Protein AF-A0AAW9IYA3-F1 (afdb_monomer)

Organism: Clostridium perfringens (NCBI:txid1502)

Nearest PDB structures (foldseek):
  7wpl-assembly1_A  TM=8.769E-01  e=1.776E-04  Staphylococcus aureus subsp. aureus COL
  7wpk-assembly1_A  TM=8.736E-01  e=1.675E-04  Staphylococcus aureus subsp. aureus COL
  7wpt-assembly1_A  TM=8.097E-01  e=2.524E-04  Staphylococcus aureus subsp. aureus COL
  7wpi-assembly1_A  TM=7.915E-01  e=4.031E-04  Staphylococcus aureus
  6wqt-assembly1_A  TM=8.374E-01  e=1.157E-03  Xanthomonas citri pv. citri str. 306

Solvent-accessible surface area (backbone atoms only — not comparable to full-atom values): 8756 Å² total; per-residue (Å²): 110,69,70,62,52,48,47,68,77,62,38,56,82,60,32,73,76,37,79,90,38,44,66,61,39,51,55,54,52,50,55,53,52,43,50,49,50,53,50,27,46,70,34,36,86,80,38,47,72,59,19,50,53,50,34,56,26,55,53,60,86,73,62,55,78,75,55,66,80,49,101,70,62,68,66,87,88,63,68,65,44,92,69,76,74,93,75,69,84,81,58,65,70,62,51,50,54,52,49,52,51,52,50,52,51,51,53,54,49,54,56,51,60,73,61,57,78,74,69,77,77,72,79,82,78,53,72,76,64,54,71,74,56,88,86,79,86,82,86,130

Mean predicted aligned error: 13.21 Å

Radius of gyration: 30.59 Å; Cα contacts (8 Å, |Δi|>4): 79; chains: 1; bounding box: 77×43×66 Å

Foldseek 3Di:
DVLVVLCVVLVLVVLVVDPVSVVVSVVNVLQNLLVLLQVLLVCCVPCVVLSVVSCQQSVFPPRHPVSVVDSPRRDPPRDGHDDDDSDDDDPPVVVVVVVVVVVVVVVVVVVVVVVPPPPPDPPDDDPVRVVPDDDDDDDD

InterPro domains:
  IPR009080 Aminoacyl-tRNA synthetase, class Ia, anticodon-binding [SSF47323] (2-140)
  IPR023458 Methionine-tRNA ligase, type 1 [PTHR45765] (2-139)
  IPR041872 Methionyl-tRNA synthetase, anticodon-binding domain [PF19303] (3-94)

Structure (mmCIF, N/CA/C/O backbone):
data_AF-A0AAW9IYA3-F1
#
_entry.id   AF-A0AAW9IYA3-F1
#
loop_
_atom_site.group_PDB
_atom_site.id
_atom_site.type_symbol
_atom_site.label_atom_id
_atom_site.label_alt_id
_atom_site.label_comp_id
_atom_site.label_asym_id
_atom_site.label_entity_id
_atom_site.label_seq_id
_atom_site.pdbx_PDB_ins_code
_atom_site.Cartn_x
_atom_site.Cartn_y
_atom_site.Cartn_z
_atom_site.occupancy
_atom_site.B_iso_or_equiv
_atom_site.auth_seq_id
_atom_site.auth_comp_id
_atom_site.auth_asym_id
_atom_site.auth_atom_id
_atom_site.pdbx_PDB_model_num
ATOM 1 N N . GLY A 1 1 ? 2.099 -11.380 3.524 1.00 64.94 1 GLY A N 1
ATOM 2 C CA . GLY A 1 1 ? 1.562 -12.534 4.274 1.00 64.94 1 GLY A CA 1
ATOM 3 C C . GLY A 1 1 ? 0.718 -12.117 5.467 1.00 64.94 1 GLY A C 1
ATOM 4 O O . GLY A 1 1 ? -0.497 -12.247 5.411 1.00 64.94 1 GLY A O 1
ATOM 5 N N . ARG A 1 2 ? 1.337 -11.599 6.540 1.00 92.88 2 ARG A N 1
ATOM 6 C CA . ARG A 1 2 ? 0.645 -11.353 7.819 1.00 92.88 2 ARG A CA 1
ATOM 7 C C . ARG A 1 2 ? -0.498 -10.335 7.748 1.00 92.88 2 ARG A C 1
ATOM 9 O O . ARG A 1 2 ? -1.544 -10.617 8.319 1.00 92.88 2 ARG A O 1
ATOM 16 N N . ALA A 1 3 ? -0.312 -9.214 7.046 1.00 93.44 3 ALA A N 1
ATOM 17 C CA . ALA A 1 3 ? -1.353 -8.194 6.884 1.00 93.44 3 ALA A CA 1
ATOM 18 C C . ALA A 1 3 ? -2.586 -8.735 6.136 1.00 93.44 3 ALA A C 1
ATOM 20 O O . ALA A 1 3 ? -3.701 -8.540 6.598 1.00 93.44 3 ALA A O 1
ATOM 21 N N . ASN A 1 4 ? -2.397 -9.513 5.062 1.00 94.69 4 ASN A N 1
ATOM 22 C CA . ASN A 1 4 ? -3.513 -10.174 4.368 1.00 94.69 4 ASN A CA 1
ATOM 23 C C . ASN A 1 4 ? -4.245 -11.148 5.294 1.00 94.69 4 ASN A C 1
ATOM 25 O O . ASN A 1 4 ? -5.456 -11.063 5.437 1.00 94.69 4 ASN A O 1
ATOM 29 N N . LYS A 1 5 ? -3.505 -11.999 6.016 1.00 96.19 5 LYS A N 1
ATOM 30 C CA . LYS A 1 5 ? -4.120 -12.902 6.996 1.00 96.19 5 LYS A CA 1
ATOM 31 C C . LYS A 1 5 ? -4.875 -12.138 8.091 1.00 96.19 5 LYS A C 1
ATOM 33 O O . LYS A 1 5 ? -5.912 -12.586 8.555 1.00 96.19 5 LYS A O 1
ATOM 38 N N . TYR A 1 6 ? -4.362 -10.982 8.508 1.00 96.25 6 TYR A N 1
ATOM 39 C CA . TYR A 1 6 ? -5.025 -10.128 9.489 1.00 96.25 6 TYR A CA 1
ATOM 40 C C . TYR A 1 6 ? -6.357 -9.574 8.962 1.00 96.25 6 TYR A C 1
ATOM 42 O O . TYR A 1 6 ? -7.321 -9.513 9.720 1.00 96.25 6 TYR A O 1
ATOM 50 N N . ILE A 1 7 ? -6.446 -9.237 7.671 1.00 96.69 7 ILE A N 1
ATOM 51 C CA . ILE A 1 7 ? -7.714 -8.876 7.014 1.00 96.69 7 ILE A CA 1
ATOM 52 C C . ILE A 1 7 ? -8.708 -10.041 7.099 1.00 96.69 7 ILE A C 1
ATOM 54 O O . ILE A 1 7 ? -9.850 -9.825 7.498 1.00 96.69 7 ILE A O 1
ATOM 58 N N . ASP A 1 8 ? -8.269 -11.263 6.794 1.00 95.81 8 ASP A N 1
ATOM 59 C CA . ASP A 1 8 ? -9.125 -12.456 6.844 1.00 95.81 8 ASP A CA 1
ATOM 60 C C . ASP A 1 8 ? -9.593 -12.777 8.273 1.00 95.81 8 ASP A C 1
ATOM 62 O O . ASP A 1 8 ? -10.758 -13.090 8.489 1.00 95.81 8 ASP A O 1
ATOM 66 N N . GLU A 1 9 ? -8.702 -12.662 9.263 1.00 96.00 9 GLU A N 1
ATOM 67 C CA . GLU A 1 9 ? -8.996 -12.920 10.682 1.00 96.00 9 GLU A CA 1
ATOM 68 C C . GLU A 1 9 ? -9.924 -11.856 11.293 1.00 96.00 9 GLU A C 1
ATOM 70 O O . GLU A 1 9 ? -10.701 -12.157 12.197 1.00 96.00 9 GLU A O 1
ATOM 75 N N . THR A 1 10 ? -9.833 -10.602 10.837 1.00 95.06 10 THR A N 1
ATOM 76 C CA . THR A 1 10 ? -10.611 -9.482 11.399 1.00 95.06 10 THR A CA 1
ATOM 77 C C . THR A 1 10 ? -11.880 -9.170 10.624 1.00 95.06 10 THR A C 1
ATOM 79 O O . THR A 1 10 ? -12.797 -8.571 11.185 1.00 95.06 10 THR A O 1
ATOM 82 N N . THR A 1 11 ? -11.976 -9.591 9.362 1.00 95.75 11 THR A N 1
ATOM 83 C CA . THR A 1 11 ? -13.143 -9.399 8.489 1.00 95.75 11 THR A CA 1
ATOM 84 C C . THR A 1 11 ? -13.708 -7.966 8.546 1.00 95.75 11 THR A C 1
ATOM 86 O O . THR A 1 11 ? -14.864 -7.759 8.928 1.00 95.75 11 THR A O 1
ATOM 89 N N . PRO A 1 12 ? -12.926 -6.927 8.196 1.00 95.19 12 PRO A N 1
ATOM 90 C CA . PRO A 1 12 ? -13.318 -5.530 8.410 1.00 95.19 12 PRO A CA 1
ATOM 91 C C . PRO A 1 12 ? -14.620 -5.139 7.692 1.00 95.19 12 PRO A C 1
ATOM 93 O O . PRO A 1 12 ? -15.350 -4.280 8.175 1.00 95.19 12 PRO A O 1
ATOM 96 N N . TRP A 1 13 ? -14.970 -5.807 6.587 1.00 95.25 13 TRP A N 1
ATOM 97 C CA . TRP A 1 13 ? -16.250 -5.619 5.885 1.00 95.25 13 TRP A CA 1
ATOM 98 C C . TRP A 1 13 ? -17.474 -6.096 6.681 1.00 95.25 13 TRP A C 1
ATOM 100 O O . TRP A 1 13 ? -18.591 -5.683 6.376 1.00 95.25 13 TRP A O 1
ATOM 110 N N . ILE A 1 14 ? -17.293 -6.979 7.667 1.00 94.69 14 ILE A N 1
ATOM 111 C CA . ILE A 1 14 ? -18.343 -7.379 8.611 1.00 94.69 14 ILE A CA 1
ATOM 112 C C . ILE A 1 14 ? -18.411 -6.357 9.742 1.00 94.69 14 ILE A C 1
ATOM 114 O O . ILE A 1 14 ? -19.498 -5.885 10.060 1.00 94.69 14 ILE A O 1
ATOM 118 N N . LEU A 1 15 ? -17.257 -5.966 10.297 1.00 93.75 15 LEU A N 1
ATOM 119 C CA . LEU A 1 15 ? -17.177 -4.947 11.350 1.00 93.75 15 LEU A CA 1
ATOM 120 C C . LEU A 1 15 ? -17.791 -3.611 10.906 1.00 93.75 15 LEU A C 1
ATOM 122 O O . LEU A 1 15 ? -18.455 -2.955 11.693 1.00 93.75 15 LEU A O 1
ATOM 126 N N . ALA A 1 16 ? -17.631 -3.243 9.633 1.00 93.56 16 ALA A N 1
ATOM 127 C CA . ALA A 1 16 ? -18.193 -2.025 9.051 1.00 93.56 16 ALA A CA 1
ATOM 128 C C . ALA A 1 16 ? -19.726 -1.992 8.960 1.00 93.56 16 ALA A C 1
ATOM 130 O O . ALA A 1 16 ? -20.282 -0.937 8.673 1.00 93.56 16 ALA A O 1
ATOM 131 N N . LYS A 1 17 ? -20.411 -3.120 9.176 1.00 95.12 17 LYS A N 1
ATOM 132 C CA . LYS A 1 17 ? -21.880 -3.184 9.162 1.00 95.12 17 LYS A CA 1
ATOM 133 C C . LYS A 1 17 ? -22.502 -2.925 10.535 1.00 95.12 17 LYS A C 1
ATOM 135 O O . LYS A 1 17 ? -23.721 -2.827 10.619 1.00 95.12 17 LYS A O 1
ATOM 140 N N . ASP A 1 18 ? -21.690 -2.862 11.587 1.00 94.25 18 ASP A N 1
ATOM 141 C CA . ASP A 1 18 ? -22.128 -2.750 12.975 1.00 94.25 18 ASP A CA 1
ATOM 142 C C . ASP A 1 18 ? -21.530 -1.485 13.606 1.00 94.25 1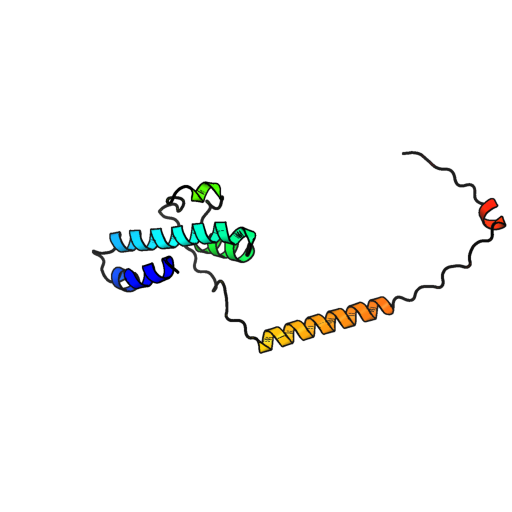8 ASP A C 1
ATOM 144 O O . ASP A 1 18 ? -20.316 -1.386 13.801 1.00 94.25 18 ASP A O 1
ATOM 148 N N . GLU A 1 19 ? -22.383 -0.504 13.908 1.00 92.12 19 GLU A N 1
ATOM 149 C CA . GLU A 1 19 ? -21.953 0.804 14.419 1.00 92.12 19 GLU A CA 1
ATOM 150 C C . GLU A 1 19 ? -21.295 0.689 15.806 1.00 92.12 19 GLU A C 1
ATOM 152 O O . GLU A 1 19 ? -20.369 1.443 16.107 1.00 92.12 19 GLU A O 1
ATOM 157 N N . GLU A 1 20 ? -21.677 -0.303 16.622 1.00 94.44 20 GLU A N 1
ATOM 158 C CA . GLU A 1 20 ? -21.053 -0.544 17.932 1.00 94.44 20 GLU A CA 1
ATOM 159 C C . GLU A 1 20 ? -19.597 -1.018 17.795 1.00 94.44 20 GLU A C 1
ATOM 161 O O . GLU A 1 20 ? -18.771 -0.808 18.683 1.00 94.44 20 GLU A O 1
ATOM 166 N N . LYS A 1 21 ? -19.238 -1.618 16.651 1.00 93.50 21 LYS A N 1
ATOM 167 C CA . LYS A 1 21 ? -17.884 -2.129 16.376 1.00 93.50 21 LYS A CA 1
ATOM 168 C C . LYS A 1 21 ? -16.977 -1.122 15.671 1.00 93.50 21 LYS A C 1
ATOM 170 O O . LYS A 1 21 ? -15.850 -1.465 15.299 1.00 93.50 21 LYS A O 1
ATOM 175 N N . LYS A 1 22 ? -17.421 0.125 15.512 1.00 93.06 22 LYS A N 1
ATOM 176 C CA . LYS A 1 22 ? -16.689 1.176 14.793 1.00 93.06 22 LYS A CA 1
ATOM 177 C C . LYS A 1 22 ? -15.303 1.461 15.365 1.00 93.06 22 LYS A C 1
ATOM 179 O O . LYS A 1 22 ? -14.359 1.645 14.600 1.00 93.06 22 LYS A O 1
ATOM 184 N N . GLU A 1 23 ? -15.153 1.448 16.687 1.00 94.81 23 GLU A N 1
ATOM 185 C CA . GLU A 1 23 ? -13.849 1.647 17.330 1.00 94.81 23 GLU A CA 1
ATOM 186 C C . GLU A 1 23 ? -12.873 0.526 16.950 1.00 94.81 23 GLU A C 1
ATOM 188 O O . GLU A 1 23 ? -11.754 0.779 16.492 1.00 94.81 23 GLU A O 1
ATOM 193 N N . ARG A 1 24 ? -13.336 -0.728 17.038 1.00 95.31 24 ARG A N 1
ATOM 194 C CA . ARG A 1 24 ? -12.540 -1.894 16.653 1.00 95.31 24 ARG A CA 1
ATOM 195 C C . ARG A 1 24 ? -12.167 -1.856 15.175 1.00 95.31 24 ARG A C 1
ATOM 197 O O . ARG A 1 24 ? -11.019 -2.145 14.837 1.00 95.31 24 ARG A O 1
ATOM 204 N N . LEU A 1 25 ? -13.105 -1.486 14.304 1.00 96.00 25 LEU A N 1
ATOM 205 C CA . LEU A 1 25 ? -12.834 -1.285 12.883 1.00 96.00 25 LEU A CA 1
ATOM 206 C C . LEU A 1 25 ? -11.743 -0.230 12.673 1.00 96.00 25 LEU A C 1
ATOM 208 O O . LEU A 1 25 ? -10.809 -0.474 11.913 1.00 96.00 25 LEU A O 1
ATOM 212 N N . GLY A 1 26 ? -11.817 0.901 13.378 1.00 94.06 26 GLY A N 1
ATOM 213 C CA . GLY A 1 26 ? -10.797 1.948 13.334 1.00 94.06 26 GLY A CA 1
ATOM 214 C C . GLY A 1 26 ? -9.405 1.423 13.688 1.00 94.06 26 GLY A C 1
ATOM 215 O O . GLY A 1 26 ? -8.453 1.664 12.947 1.00 94.06 26 GLY A O 1
ATOM 216 N N . THR A 1 27 ? -9.290 0.620 14.753 1.00 94.81 27 THR A N 1
ATOM 217 C CA . THR A 1 27 ? -8.023 -0.039 15.116 1.00 94.81 27 THR A CA 1
ATOM 218 C C . THR A 1 27 ? -7.515 -0.954 14.001 1.00 94.81 27 THR A C 1
ATOM 220 O O . THR A 1 27 ? -6.330 -0.927 13.668 1.00 94.81 27 THR A O 1
ATOM 223 N N . VAL A 1 28 ? -8.390 -1.774 13.411 1.00 96.12 28 VAL A N 1
ATOM 224 C CA . VAL A 1 28 ? -8.012 -2.697 12.328 1.00 96.12 28 VAL A CA 1
ATOM 225 C C . VAL A 1 28 ? -7.501 -1.917 11.117 1.00 96.12 28 VAL A C 1
ATOM 227 O O . VAL A 1 28 ? -6.421 -2.216 10.609 1.00 96.12 28 VAL A O 1
ATOM 230 N N . LEU A 1 29 ? -8.229 -0.884 10.688 1.00 95.00 29 LEU A N 1
ATOM 231 C CA . LEU A 1 29 ? -7.852 -0.057 9.542 1.00 95.00 29 LEU A CA 1
ATOM 232 C C . LEU A 1 29 ? -6.542 0.699 9.781 1.00 95.00 29 LEU A C 1
ATOM 234 O O . LEU A 1 29 ? -5.706 0.742 8.881 1.00 95.00 29 LEU A O 1
ATOM 238 N N . TYR A 1 30 ? -6.318 1.221 10.990 1.00 95.19 30 TYR A N 1
ATOM 239 C CA . TYR A 1 30 ? -5.056 1.876 11.343 1.00 95.19 30 TYR A CA 1
ATOM 240 C C . TYR A 1 30 ? -3.861 0.929 11.186 1.00 95.19 30 TYR A C 1
ATOM 242 O O . TYR A 1 30 ? -2.884 1.266 10.523 1.00 95.19 30 TYR A O 1
ATOM 250 N N . ASN A 1 31 ? -3.965 -0.291 11.726 1.00 95.12 31 ASN A N 1
ATOM 251 C CA . ASN A 1 31 ? -2.906 -1.295 11.608 1.00 95.12 31 ASN A CA 1
ATOM 252 C C . ASN A 1 31 ? -2.596 -1.645 10.146 1.00 95.12 31 ASN A C 1
ATOM 254 O O . ASN A 1 31 ? -1.435 -1.854 9.790 1.00 95.12 31 ASN A O 1
ATOM 258 N N . LEU A 1 32 ? -3.621 -1.710 9.292 1.00 95.50 32 LEU A N 1
ATOM 259 C CA . LEU A 1 32 ? -3.449 -1.997 7.868 1.00 95.50 32 LEU A CA 1
ATOM 260 C C . LEU A 1 32 ? -2.763 -0.847 7.129 1.00 95.50 32 LEU A C 1
ATOM 262 O O . LEU A 1 32 ? -1.831 -1.097 6.367 1.00 95.50 32 LEU A O 1
ATOM 266 N N . VAL A 1 33 ? -3.177 0.397 7.375 1.00 95.19 33 VAL A N 1
ATOM 267 C CA . VAL A 1 33 ? -2.555 1.578 6.756 1.00 95.19 33 VAL A CA 1
ATOM 268 C C . VAL A 1 33 ? -1.106 1.735 7.215 1.00 95.19 33 VAL A C 1
ATOM 270 O O . VAL A 1 33 ? -0.224 1.931 6.383 1.00 95.19 33 VAL A O 1
ATOM 273 N N . GLU A 1 34 ? -0.826 1.551 8.504 1.00 95.38 34 GLU A N 1
ATOM 274 C CA . GLU A 1 34 ? 0.544 1.624 9.017 1.00 95.38 34 GLU A CA 1
ATOM 275 C C . GLU A 1 34 ? 1.414 0.486 8.457 1.00 95.38 34 GLU A C 1
ATOM 277 O O . GLU A 1 34 ? 2.560 0.708 8.069 1.00 95.38 34 GLU A O 1
ATOM 282 N N . SER A 1 35 ? 0.852 -0.715 8.281 1.00 95.75 35 SER A N 1
ATOM 283 C CA . SER A 1 35 ? 1.547 -1.808 7.585 1.00 95.75 35 SER A CA 1
ATOM 284 C C . SER A 1 35 ? 1.871 -1.458 6.125 1.00 95.75 35 SER A C 1
ATOM 286 O O . SER A 1 35 ? 2.955 -1.791 5.643 1.00 95.75 35 SER A O 1
ATOM 288 N N . LEU A 1 36 ? 0.959 -0.781 5.414 1.00 95.25 36 LEU A N 1
ATOM 289 C CA . LEU A 1 36 ? 1.198 -0.300 4.047 1.00 95.25 36 LEU A CA 1
ATOM 290 C C . LEU A 1 36 ? 2.289 0.772 4.008 1.00 95.25 36 LEU A C 1
ATOM 292 O O . LEU A 1 36 ? 3.134 0.732 3.114 1.00 95.25 36 LEU A O 1
ATOM 296 N N . ARG A 1 37 ? 2.320 1.681 4.989 1.00 95.62 37 ARG A N 1
ATOM 297 C CA . ARG A 1 37 ? 3.376 2.691 5.125 1.00 95.62 37 ARG A CA 1
ATOM 298 C C . ARG A 1 37 ? 4.744 2.028 5.261 1.00 95.62 37 ARG A C 1
ATOM 300 O O . ARG A 1 37 ? 5.631 2.318 4.465 1.00 95.62 37 ARG A O 1
ATOM 307 N N . PHE A 1 38 ? 4.890 1.075 6.182 1.00 96.19 38 PHE A N 1
ATOM 308 C CA . PHE A 1 38 ? 6.127 0.300 6.334 1.00 96.19 38 PHE A CA 1
ATOM 309 C C . PHE A 1 38 ? 6.527 -0.395 5.028 1.00 96.19 38 PHE A C 1
ATOM 311 O O . PHE A 1 38 ? 7.671 -0.284 4.591 1.00 96.19 38 PHE A O 1
ATOM 318 N N . ALA A 1 39 ? 5.579 -1.070 4.370 1.00 95.25 39 ALA A N 1
ATOM 319 C CA . ALA A 1 39 ? 5.838 -1.732 3.097 1.00 95.25 39 ALA A CA 1
ATOM 320 C C . ALA A 1 39 ? 6.308 -0.743 2.020 1.00 95.25 39 ALA A C 1
ATOM 322 O O . ALA A 1 39 ? 7.262 -1.043 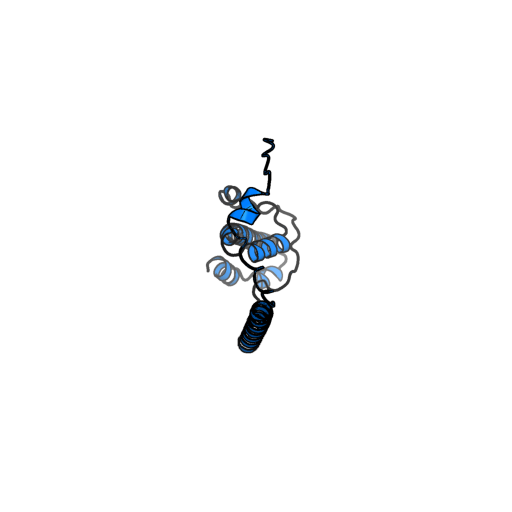1.310 1.00 95.25 39 ALA A O 1
ATOM 323 N N . SER A 1 40 ? 5.699 0.442 1.922 1.00 95.69 40 SER A N 1
ATOM 324 C CA . SER A 1 40 ? 6.098 1.465 0.949 1.00 95.69 40 SER A CA 1
ATOM 325 C C . SER A 1 40 ? 7.547 1.921 1.153 1.00 95.69 40 SER A C 1
ATOM 327 O O . SER A 1 40 ? 8.303 1.988 0.184 1.00 95.69 40 SER A O 1
ATOM 329 N N . VAL A 1 41 ? 7.965 2.169 2.400 1.00 95.62 41 VAL A N 1
ATOM 330 C CA . VAL A 1 41 ? 9.315 2.651 2.719 1.00 95.62 41 VAL A CA 1
ATOM 331 C C . VAL A 1 41 ? 10.341 1.571 2.399 1.00 95.62 41 VAL A C 1
ATOM 333 O O . VAL A 1 41 ? 11.338 1.851 1.740 1.00 95.62 41 VAL A O 1
ATOM 336 N N . LEU A 1 42 ? 10.065 0.318 2.771 1.00 95.44 42 LEU A N 1
ATOM 337 C CA . LEU A 1 42 ? 10.952 -0.812 2.480 1.00 95.44 42 LEU A CA 1
ATOM 338 C C . LEU A 1 42 ? 11.030 -1.132 0.979 1.00 95.44 42 LEU A C 1
ATOM 340 O O . LEU A 1 42 ? 12.088 -1.505 0.478 1.00 95.44 42 LEU A O 1
ATOM 344 N N . LEU A 1 43 ? 9.925 -0.965 0.247 1.00 95.50 43 LEU A N 1
ATOM 345 C CA . LEU A 1 43 ? 9.877 -1.183 -1.199 1.00 95.50 43 LEU A CA 1
ATOM 346 C C . LEU A 1 43 ? 10.525 -0.053 -1.999 1.00 95.50 43 LEU A C 1
ATOM 348 O O . LEU A 1 43 ? 10.834 -0.274 -3.165 1.00 95.50 43 LEU A O 1
ATOM 352 N N . SER A 1 44 ? 10.751 1.126 -1.415 1.00 95.62 44 SER A N 1
ATOM 353 C CA . SER A 1 44 ? 11.275 2.295 -2.139 1.00 95.62 44 SER A CA 1
ATOM 354 C C . SER A 1 44 ? 12.603 2.025 -2.858 1.00 95.62 44 SER A C 1
ATOM 356 O O . SER A 1 44 ? 12.805 2.525 -3.961 1.00 95.62 44 SER A O 1
ATOM 358 N N . ALA A 1 45 ? 13.462 1.171 -2.290 1.00 94.69 45 ALA A N 1
ATOM 359 C CA . ALA A 1 45 ? 14.750 0.802 -2.875 1.00 94.69 45 ALA A CA 1
ATOM 360 C C . ALA A 1 45 ? 14.639 -0.109 -4.113 1.00 94.69 45 ALA A C 1
ATOM 362 O O . ALA A 1 45 ? 15.555 -0.142 -4.929 1.00 94.69 45 ALA A O 1
ATOM 363 N N . PHE A 1 46 ? 13.534 -0.848 -4.261 1.00 96.19 46 PHE A N 1
ATOM 364 C CA . PHE A 1 46 ? 13.340 -1.824 -5.343 1.00 96.19 46 PHE A CA 1
ATOM 365 C C . PHE A 1 46 ? 12.273 -1.388 -6.354 1.00 96.19 46 PHE A C 1
ATOM 367 O O . PHE A 1 46 ? 12.393 -1.662 -7.543 1.00 96.19 46 PHE A O 1
ATOM 374 N N . LEU A 1 47 ? 11.215 -0.731 -5.878 1.00 96.12 47 LEU A N 1
ATOM 375 C CA . LEU A 1 47 ? 10.045 -0.304 -6.641 1.00 96.12 47 LEU A CA 1
ATOM 376 C C . LEU A 1 47 ? 9.677 1.146 -6.262 1.00 96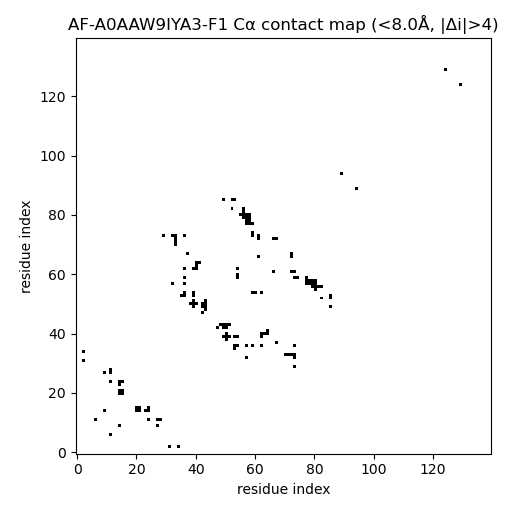.12 47 LEU A C 1
ATOM 378 O O . LEU A 1 47 ? 8.629 1.370 -5.642 1.00 96.12 47 LEU A O 1
ATOM 382 N N . PRO A 1 48 ? 10.507 2.141 -6.625 1.00 95.19 48 PRO A N 1
ATOM 383 C CA . PRO A 1 48 ? 10.317 3.537 -6.220 1.00 95.19 48 PRO A CA 1
ATOM 384 C C . PRO A 1 48 ? 8.976 4.112 -6.696 1.00 95.19 48 PRO A C 1
ATOM 386 O O . PRO A 1 48 ? 8.256 4.732 -5.913 1.00 95.19 48 PRO A O 1
ATOM 389 N N . ASP A 1 49 ? 8.575 3.825 -7.937 1.00 95.12 49 ASP A N 1
ATOM 390 C CA . ASP A 1 49 ? 7.300 4.303 -8.488 1.00 95.12 49 ASP A CA 1
ATOM 391 C C . ASP A 1 49 ? 6.093 3.693 -7.773 1.00 95.12 49 ASP A C 1
ATOM 393 O O . ASP A 1 49 ? 5.097 4.368 -7.515 1.00 95.12 49 ASP A O 1
ATOM 397 N N . THR A 1 50 ? 6.175 2.408 -7.419 1.00 95.25 50 THR A N 1
ATOM 398 C CA . THR A 1 50 ? 5.094 1.743 -6.678 1.00 95.25 50 THR A CA 1
ATOM 399 C C . THR A 1 50 ? 5.013 2.286 -5.258 1.00 95.25 50 THR A C 1
ATOM 401 O O . THR A 1 50 ? 3.920 2.569 -4.777 1.00 95.25 50 THR A O 1
ATOM 404 N N . SER A 1 51 ? 6.160 2.467 -4.597 1.00 95.75 51 SER A N 1
ATOM 405 C CA . SER A 1 51 ? 6.237 3.080 -3.269 1.00 95.75 51 SER A CA 1
A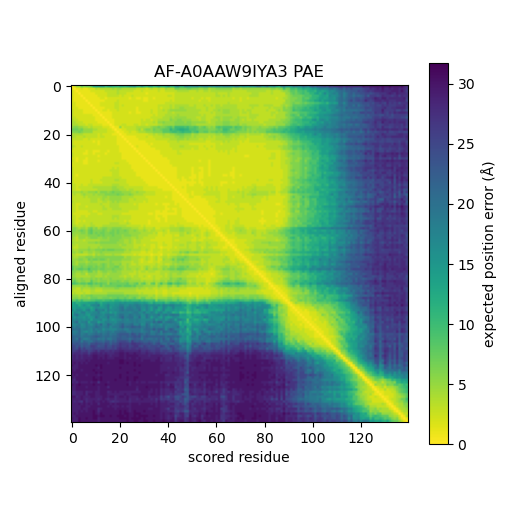TOM 406 C C . SER A 1 51 ? 5.577 4.461 -3.263 1.00 95.75 51 SER A C 1
ATOM 408 O O . SER A 1 51 ? 4.709 4.725 -2.431 1.00 95.75 51 SER A O 1
ATOM 410 N N . LYS A 1 52 ? 5.887 5.302 -4.258 1.00 94.62 52 LYS A N 1
ATOM 411 C CA . LYS A 1 52 ? 5.263 6.618 -4.428 1.00 94.62 52 LYS A CA 1
ATOM 412 C C . LYS A 1 52 ? 3.743 6.524 -4.590 1.00 94.62 52 LYS A C 1
ATOM 414 O O . LYS A 1 52 ? 3.024 7.201 -3.862 1.00 94.62 52 LYS A O 1
ATOM 419 N N . LYS A 1 53 ? 3.250 5.634 -5.459 1.00 95.69 53 LYS A N 1
ATOM 420 C CA . LYS A 1 53 ? 1.804 5.405 -5.643 1.00 95.69 53 LYS A CA 1
ATOM 421 C C . LYS A 1 53 ? 1.113 4.955 -4.353 1.00 95.69 53 LYS A 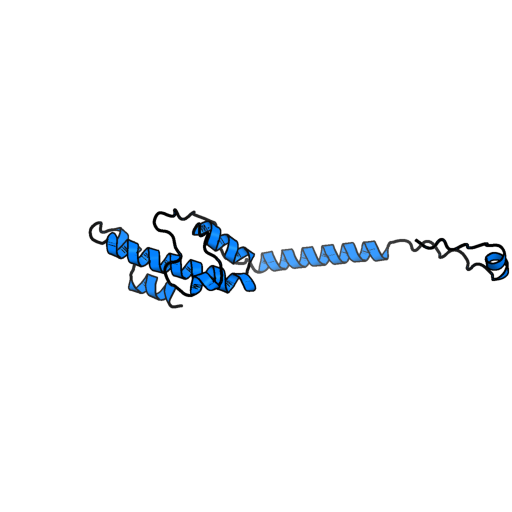C 1
ATOM 423 O O . LYS A 1 53 ? 0.012 5.416 -4.066 1.00 95.69 53 LYS A O 1
ATOM 428 N N . ILE A 1 54 ? 1.740 4.074 -3.566 1.00 95.75 54 ILE A N 1
ATOM 429 C CA . ILE A 1 54 ? 1.211 3.669 -2.252 1.00 95.75 54 ILE A CA 1
ATOM 430 C C . ILE A 1 54 ? 1.110 4.894 -1.341 1.00 95.75 54 ILE A C 1
ATOM 432 O O . ILE A 1 54 ? 0.052 5.123 -0.757 1.00 95.75 54 ILE A O 1
ATOM 436 N N . ASN A 1 55 ? 2.179 5.691 -1.255 1.00 94.81 55 ASN A N 1
ATOM 437 C CA . ASN A 1 55 ? 2.244 6.870 -0.393 1.00 94.81 55 ASN A CA 1
ATOM 438 C C . ASN A 1 55 ? 1.192 7.922 -0.742 1.00 94.81 55 ASN A C 1
ATOM 440 O O . ASN A 1 55 ? 0.586 8.491 0.162 1.00 94.81 55 ASN A O 1
ATOM 444 N N . GLU A 1 56 ? 0.938 8.135 -2.033 1.00 94.88 56 GLU A N 1
ATOM 445 C CA . GLU A 1 56 ? -0.127 9.010 -2.532 1.00 94.88 56 GLU A CA 1
ATOM 446 C C . GLU A 1 56 ? -1.517 8.480 -2.140 1.00 94.88 56 GLU A C 1
ATOM 448 O O . GLU A 1 56 ? -2.336 9.228 -1.606 1.00 94.88 56 GLU A O 1
ATOM 453 N N . GLN A 1 57 ? -1.774 7.176 -2.315 1.00 95.50 57 GLN A N 1
ATOM 454 C CA . GLN A 1 57 ? -3.062 6.562 -1.962 1.00 95.50 57 GLN A CA 1
ATOM 455 C C . GLN A 1 57 ? -3.357 6.609 -0.457 1.00 95.50 57 GLN A C 1
ATOM 457 O O . GLN A 1 57 ? -4.498 6.848 -0.063 1.00 95.50 57 GLN A O 1
ATOM 462 N N . ILE A 1 58 ? -2.357 6.406 0.405 1.00 94.69 58 ILE A N 1
ATOM 463 C CA . ILE A 1 58 ? -2.542 6.514 1.864 1.00 94.69 58 ILE A CA 1
ATOM 464 C C . ILE A 1 58 ? -2.300 7.932 2.401 1.00 94.69 58 ILE A C 1
ATOM 466 O O . ILE A 1 58 ? -2.527 8.176 3.584 1.00 94.69 58 ILE A O 1
ATOM 470 N N . ASN A 1 59 ? -1.875 8.858 1.534 1.00 94.19 59 ASN A N 1
ATOM 471 C CA . ASN A 1 59 ? -1.572 10.257 1.830 1.00 94.19 59 ASN A CA 1
ATOM 472 C C . ASN A 1 59 ? -0.618 10.427 3.030 1.00 94.19 59 ASN A C 1
ATOM 474 O O . ASN A 1 59 ? -0.859 11.213 3.947 1.00 94.19 59 ASN A O 1
ATOM 478 N N . THR A 1 60 ? 0.455 9.631 3.051 1.00 91.88 60 THR A N 1
ATOM 479 C CA . THR A 1 60 ? 1.468 9.692 4.112 1.00 91.88 60 THR A CA 1
ATOM 480 C C . THR A 1 60 ? 2.584 10.662 3.744 1.00 91.88 60 THR A C 1
ATOM 482 O O . THR A 1 60 ? 3.089 10.666 2.623 1.00 91.88 60 THR A O 1
ATOM 485 N N . THR A 1 61 ? 3.018 11.455 4.718 1.00 88.94 61 THR A N 1
ATOM 486 C CA . THR A 1 61 ? 4.212 12.305 4.613 1.00 88.94 61 THR A CA 1
ATOM 487 C C . THR A 1 61 ? 5.421 11.689 5.314 1.00 88.94 61 THR A C 1
ATOM 489 O O . THR A 1 61 ? 6.556 12.080 5.053 1.00 88.94 61 THR A O 1
ATOM 492 N N . ASN A 1 62 ? 5.198 10.701 6.187 1.00 89.69 62 ASN A N 1
ATOM 493 C CA . ASN A 1 62 ? 6.242 10.088 6.995 1.00 89.69 62 ASN A CA 1
ATOM 494 C C . ASN A 1 62 ? 6.773 8.806 6.334 1.00 89.69 62 ASN A C 1
ATOM 496 O O . ASN A 1 62 ? 6.251 7.706 6.555 1.00 89.69 62 ASN A O 1
ATOM 500 N N . ILE A 1 63 ? 7.783 8.978 5.479 1.00 92.75 63 ILE A N 1
ATOM 501 C CA . ILE A 1 63 ? 8.324 7.932 4.595 1.00 92.75 63 ILE A CA 1
ATOM 502 C C . ILE A 1 63 ? 9.821 7.654 4.809 1.00 92.75 63 ILE A C 1
ATOM 504 O O . ILE A 1 63 ? 10.439 6.966 4.001 1.00 92.75 63 ILE A O 1
ATOM 508 N N . SER A 1 64 ? 10.427 8.203 5.865 1.00 92.88 64 SER A N 1
ATOM 509 C CA . SER A 1 64 ? 11.847 7.965 6.151 1.00 92.88 64 SER A CA 1
ATOM 510 C C . SER A 1 64 ? 12.066 6.570 6.744 1.00 92.88 64 SER A C 1
ATOM 512 O O . SER A 1 64 ? 11.152 5.985 7.329 1.00 92.88 64 SER A O 1
ATOM 514 N N . PHE A 1 65 ? 13.275 6.022 6.636 1.00 93.31 65 PHE A N 1
ATOM 515 C CA . PHE A 1 65 ? 13.570 4.704 7.205 1.00 93.31 65 PHE A CA 1
ATOM 516 C C . PHE A 1 65 ? 13.557 4.731 8.743 1.00 93.31 65 PHE A C 1
ATOM 518 O O . PHE A 1 65 ? 13.083 3.802 9.391 1.00 93.31 65 PHE A O 1
ATOM 525 N N . GLU A 1 66 ? 13.995 5.840 9.337 1.00 93.19 66 GLU A N 1
ATOM 526 C CA . GLU A 1 66 ? 14.008 6.074 10.785 1.00 93.19 66 GLU A CA 1
ATOM 527 C C . GLU A 1 66 ? 12.592 6.050 11.372 1.00 93.19 66 GLU A C 1
ATOM 529 O O . GLU A 1 66 ? 12.380 5.579 12.491 1.00 93.19 66 GLU A O 1
ATOM 534 N N . SER A 1 67 ? 11.603 6.491 10.589 1.00 90.94 67 SER A N 1
ATOM 535 C CA . SER A 1 67 ? 10.193 6.481 10.980 1.00 90.94 67 SER A CA 1
ATOM 536 C C . SER A 1 67 ? 9.600 5.081 11.165 1.00 90.94 67 SER A C 1
ATOM 538 O O . SER A 1 67 ? 8.479 4.948 11.651 1.00 90.94 67 SER A O 1
ATOM 540 N N . LEU A 1 68 ? 10.319 4.034 10.754 1.00 92.94 68 LEU A N 1
ATOM 541 C CA . LEU A 1 68 ? 9.910 2.641 10.929 1.00 92.94 68 LEU A CA 1
ATOM 542 C C . LEU A 1 68 ? 10.296 2.081 12.305 1.00 92.94 68 LEU A C 1
ATOM 544 O O . LEU A 1 68 ? 9.914 0.964 12.644 1.00 92.94 68 LEU A O 1
ATOM 548 N N . SER A 1 69 ? 11.042 2.840 13.113 1.00 93.62 69 SER A N 1
ATOM 549 C CA . SER A 1 69 ? 11.396 2.443 14.482 1.00 93.62 69 SER A CA 1
ATOM 550 C C . SER A 1 69 ? 10.184 2.349 15.417 1.00 93.62 69 SER A C 1
ATOM 552 O O . SER A 1 69 ? 10.235 1.640 16.422 1.00 93.62 69 SER A O 1
ATOM 554 N N . SER A 1 70 ? 9.079 3.016 15.076 1.00 92.50 70 SER A N 1
ATOM 555 C CA . SER A 1 70 ? 7.837 3.019 15.843 1.00 92.50 70 SER A CA 1
ATOM 556 C C . SER A 1 70 ? 6.613 2.801 14.950 1.00 92.50 70 SER A C 1
ATOM 558 O O . SER A 1 70 ? 6.554 3.235 13.801 1.00 92.50 70 SER A O 1
ATOM 560 N N . PHE A 1 71 ? 5.601 2.126 15.498 1.00 92.25 71 PHE A N 1
ATOM 561 C CA . PHE A 1 71 ? 4.353 1.806 14.797 1.00 92.25 71 PHE A CA 1
ATOM 562 C C . PHE A 1 71 ? 3.271 2.861 15.080 1.00 92.25 71 PHE A C 1
ATOM 564 O O . PHE A 1 71 ? 2.227 2.579 15.663 1.00 92.25 71 PHE A O 1
ATOM 571 N N . ASN A 1 72 ? 3.576 4.118 14.767 1.00 90.75 72 ASN A N 1
ATOM 572 C CA . ASN A 1 72 ? 2.704 5.268 15.030 1.00 90.75 72 ASN A CA 1
ATOM 573 C C . ASN A 1 72 ? 2.879 6.401 14.001 1.00 90.75 72 ASN A C 1
ATOM 575 O O . ASN A 1 72 ? 2.556 7.554 14.282 1.00 90.75 72 ASN A O 1
ATOM 579 N N . GLY A 1 73 ? 3.432 6.091 12.826 1.00 88.00 73 GLY A N 1
ATOM 580 C CA . GLY A 1 73 ? 3.775 7.088 11.815 1.00 88.00 73 GLY A CA 1
ATOM 581 C C . GLY A 1 73 ? 2.574 7.623 11.033 1.00 88.00 73 GLY A C 1
ATOM 582 O O . GLY A 1 73 ? 2.651 8.727 10.494 1.00 88.00 73 GLY A O 1
ATOM 583 N N . THR A 1 74 ? 1.466 6.877 10.975 1.00 89.81 74 THR A N 1
ATOM 584 C CA . THR A 1 74 ? 0.221 7.321 10.336 1.00 89.81 74 THR A CA 1
ATOM 585 C C . THR A 1 74 ? -0.492 8.359 11.203 1.00 89.81 74 THR A C 1
ATOM 587 O O . THR A 1 74 ? -0.884 8.079 12.339 1.00 89.81 74 THR A O 1
ATOM 590 N N . VAL A 1 75 ? -0.705 9.550 10.638 1.00 88.25 75 VAL A N 1
ATOM 591 C CA . VAL A 1 75 ? -1.428 10.656 11.282 1.00 88.25 75 VAL A CA 1
ATOM 592 C C . VAL A 1 75 ? -2.935 10.381 11.274 1.00 88.25 75 VAL A C 1
ATOM 594 O O . VAL A 1 75 ? -3.523 10.064 10.239 1.00 88.25 75 VAL A O 1
ATOM 597 N N . VAL A 1 76 ? -3.577 10.502 12.437 1.00 87.62 76 VAL A N 1
ATOM 598 C CA . VAL A 1 76 ? -5.028 10.303 12.580 1.00 87.62 76 VAL A CA 1
ATOM 599 C C . VAL A 1 76 ? -5.787 11.437 11.884 1.00 87.62 76 VAL A C 1
ATOM 601 O O . VAL A 1 76 ? -5.424 12.603 12.001 1.00 87.62 76 VAL A O 1
ATOM 604 N N . GLY A 1 77 ? -6.862 11.096 11.169 1.00 87.19 77 GLY A N 1
ATOM 605 C CA . GLY A 1 77 ? -7.668 12.057 10.405 1.00 87.19 77 GLY A CA 1
ATOM 606 C C . GLY A 1 77 ? -7.218 12.243 8.953 1.00 87.19 77 GLY A C 1
ATOM 607 O O . GLY A 1 77 ? -7.935 12.870 8.170 1.00 87.19 77 GLY A O 1
ATOM 608 N N . THR A 1 78 ? -6.087 11.651 8.561 1.00 90.38 78 THR A N 1
ATOM 609 C CA . THR A 1 78 ? -5.644 11.607 7.165 1.00 90.38 78 THR A CA 1
ATOM 610 C C . THR A 1 78 ? -6.661 10.868 6.301 1.00 90.38 78 THR A C 1
ATOM 612 O O . THR A 1 78 ? -7.067 9.742 6.598 1.00 90.38 78 THR A O 1
ATOM 615 N N . LYS A 1 79 ? -7.079 11.508 5.205 1.00 92.50 79 LYS A N 1
ATOM 616 C CA . LYS A 1 79 ? -7.978 10.899 4.224 1.00 92.50 79 LYS A CA 1
ATOM 617 C C . LYS A 1 79 ? -7.173 10.120 3.194 1.00 92.50 79 LYS A C 1
ATOM 619 O O . LYS A 1 79 ? -6.356 10.702 2.480 1.00 92.50 79 LYS A O 1
ATOM 624 N N . VAL A 1 80 ? -7.473 8.829 3.090 1.00 93.44 80 VAL A N 1
ATOM 625 C CA . VAL A 1 80 ? -6.985 7.978 2.002 1.00 93.44 80 VAL A CA 1
ATOM 626 C C . VAL A 1 80 ? -7.620 8.395 0.676 1.00 93.44 80 VAL A C 1
ATOM 628 O O . VAL A 1 80 ? -8.775 8.827 0.625 1.00 93.44 80 VAL A O 1
ATOM 631 N N . GLN A 1 81 ? -6.859 8.257 -0.401 1.00 93.50 81 GLN A N 1
ATOM 632 C CA . GLN A 1 81 ? -7.279 8.536 -1.763 1.00 93.50 81 GLN A CA 1
ATOM 633 C C . GLN A 1 81 ? -7.456 7.229 -2.527 1.00 93.50 81 GLN A C 1
ATOM 635 O O . GLN A 1 81 ? -6.631 6.317 -2.462 1.00 93.50 81 GLN A O 1
ATOM 640 N N . LYS A 1 82 ? -8.550 7.135 -3.282 1.00 91.06 82 LYS A N 1
ATOM 641 C CA . LYS A 1 82 ? -8.753 6.008 -4.186 1.00 91.06 82 LYS A CA 1
ATOM 642 C C . LYS A 1 82 ? -7.836 6.193 -5.390 1.00 91.06 82 LYS A C 1
ATOM 644 O O . LYS A 1 82 ? -8.003 7.152 -6.135 1.00 91.06 82 LYS A O 1
ATOM 649 N N . GLY A 1 83 ? -6.896 5.276 -5.571 1.00 88.56 83 GLY A N 1
ATOM 650 C CA . GLY A 1 83 ? -6.043 5.234 -6.752 1.00 88.56 83 GLY A CA 1
ATOM 651 C C . GLY A 1 83 ? -6.333 4.033 -7.644 1.00 88.56 83 GLY A C 1
ATOM 652 O O . GLY A 1 83 ? -7.252 3.245 -7.404 1.00 88.56 83 GLY A O 1
ATOM 653 N N . GLU A 1 84 ? -5.524 3.909 -8.689 1.00 89.44 84 GLU A N 1
ATOM 654 C CA . GLU A 1 84 ? -5.527 2.754 -9.582 1.00 89.44 84 GLU A CA 1
ATOM 655 C C . GLU A 1 84 ? -4.921 1.516 -8.905 1.00 89.44 84 GLU A C 1
ATOM 657 O O . GLU A 1 84 ? -4.201 1.606 -7.903 1.00 89.44 84 GLU A O 1
ATOM 662 N N . ALA A 1 85 ? -5.195 0.336 -9.466 1.00 91.69 85 ALA A N 1
ATOM 663 C CA . ALA A 1 85 ? -4.553 -0.893 -9.021 1.00 91.69 85 ALA A CA 1
ATOM 664 C C . ALA A 1 85 ? -3.029 -0.775 -9.192 1.00 91.69 85 ALA A C 1
ATOM 666 O O . ALA A 1 85 ? -2.545 -0.517 -10.291 1.00 91.69 85 ALA A O 1
ATOM 667 N N . LEU A 1 86 ? -2.274 -0.990 -8.108 1.00 91.88 86 LEU A N 1
ATOM 668 C CA . LEU A 1 86 ? -0.811 -0.841 -8.108 1.00 91.88 86 LEU A CA 1
ATOM 669 C C . LEU A 1 86 ? -0.126 -1.772 -9.116 1.00 91.88 86 LEU A C 1
ATOM 671 O O . LEU A 1 86 ? 0.842 -1.381 -9.761 1.00 91.88 86 LEU A O 1
ATOM 675 N N . PHE A 1 87 ? -0.662 -2.985 -9.258 1.00 91.94 87 PHE A N 1
ATOM 676 C CA . PHE A 1 87 ? -0.160 -4.016 -10.158 1.00 91.94 87 PHE A CA 1
ATOM 677 C C . PHE A 1 87 ? -1.310 -4.551 -11.018 1.00 91.94 87 PHE A C 1
ATOM 679 O O . PHE A 1 87 ? -1.945 -5.545 -10.647 1.00 91.94 87 PHE A O 1
ATOM 686 N N . PRO A 1 88 ? -1.640 -3.886 -12.140 1.00 89.44 88 PRO A N 1
ATOM 687 C CA . PRO A 1 88 ? -2.585 -4.441 -13.098 1.00 89.44 88 PRO A CA 1
ATOM 688 C C . PRO A 1 88 ? -2.044 -5.767 -13.646 1.00 89.44 88 PRO A C 1
ATOM 690 O O . PRO A 1 88 ? -0.832 -5.957 -13.768 1.00 89.44 88 PRO A O 1
ATOM 693 N N . ARG A 1 89 ? -2.944 -6.703 -13.971 1.00 88.75 89 ARG A N 1
ATOM 694 C CA . ARG A 1 89 ? -2.535 -7.971 -14.584 1.00 88.75 89 ARG A CA 1
ATOM 695 C C . ARG A 1 89 ? -1.842 -7.687 -15.910 1.00 88.75 89 ARG A C 1
ATOM 697 O O . ARG A 1 89 ? -2.351 -6.924 -16.726 1.00 88.75 89 ARG A O 1
ATOM 704 N N . ILE A 1 90 ? -0.696 -8.323 -16.107 1.00 85.38 90 ILE A N 1
ATOM 705 C CA . ILE A 1 90 ? 0.026 -8.251 -17.367 1.00 85.38 90 ILE A CA 1
ATOM 706 C C . ILE A 1 90 ? -0.671 -9.175 -18.364 1.00 85.38 90 ILE A C 1
ATOM 708 O O . ILE A 1 90 ? -0.830 -10.366 -18.099 1.00 85.38 90 ILE A O 1
ATOM 712 N N . ASP A 1 91 ? -1.068 -8.615 -19.501 1.00 85.62 91 ASP A N 1
ATOM 713 C CA . ASP A 1 91 ? -1.391 -9.389 -20.694 1.00 85.62 91 ASP A CA 1
ATOM 714 C C . ASP A 1 91 ? -0.069 -9.741 -21.386 1.00 85.62 91 ASP A C 1
ATOM 716 O O . ASP A 1 91 ? 0.641 -8.861 -21.883 1.00 85.62 91 ASP A O 1
ATOM 720 N N . VAL A 1 92 ? 0.305 -11.019 -21.305 1.00 79.75 92 VAL A N 1
ATOM 721 C CA . VAL A 1 92 ? 1.608 -11.520 -21.759 1.00 79.75 92 VAL A CA 1
ATOM 722 C C . VAL A 1 92 ? 1.747 -11.359 -23.270 1.00 79.75 92 VAL A C 1
ATOM 724 O O . VAL A 1 92 ? 2.788 -10.892 -23.729 1.00 79.75 92 VAL A O 1
ATOM 727 N N . ASP A 1 93 ? 0.689 -11.647 -24.026 1.00 80.88 93 ASP A N 1
ATOM 728 C CA . ASP A 1 93 ? 0.703 -11.587 -25.488 1.00 80.88 93 ASP A CA 1
ATOM 729 C C . ASP A 1 93 ? 0.861 -10.141 -25.964 1.00 80.88 93 ASP A C 1
ATOM 731 O O . ASP A 1 93 ? 1.690 -9.836 -26.825 1.00 80.88 93 ASP A O 1
ATOM 735 N N . LYS A 1 94 ? 0.137 -9.213 -25.325 1.00 81.88 94 LYS A N 1
ATOM 736 C CA . LYS A 1 94 ? 0.267 -7.783 -25.618 1.00 81.88 94 LYS A CA 1
ATOM 737 C C . LYS A 1 94 ? 1.649 -7.239 -25.245 1.00 81.88 94 LYS A C 1
ATOM 739 O O . LYS A 1 94 ? 2.208 -6.433 -25.986 1.00 81.88 94 LYS A O 1
ATOM 744 N N . LYS A 1 95 ? 2.221 -7.678 -24.116 1.00 79.38 95 LYS A N 1
ATOM 745 C CA . LYS A 1 95 ? 3.565 -7.257 -23.691 1.00 79.38 95 LYS A CA 1
ATOM 746 C C . LYS A 1 95 ? 4.670 -7.785 -24.599 1.00 79.38 95 LYS A C 1
ATOM 748 O 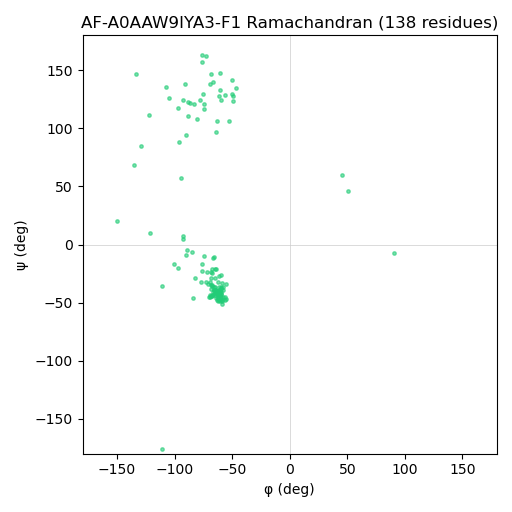O . LYS A 1 95 ? 5.616 -7.041 -24.847 1.00 79.38 95 LYS A O 1
ATOM 753 N N . LEU A 1 96 ? 4.562 -9.022 -25.090 1.00 80.38 96 LEU A N 1
ATOM 754 C CA . LEU A 1 96 ? 5.501 -9.544 -26.085 1.00 80.38 96 LEU A CA 1
ATOM 755 C C . LEU A 1 96 ? 5.426 -8.732 -27.378 1.00 80.38 96 LEU A C 1
ATOM 757 O O . LEU A 1 96 ? 6.461 -8.285 -27.858 1.00 80.38 96 LEU A O 1
ATOM 761 N N . ALA A 1 97 ? 4.219 -8.447 -27.873 1.00 82.00 97 ALA A N 1
ATOM 762 C CA . ALA A 1 97 ? 4.040 -7.629 -29.070 1.00 82.00 97 ALA A CA 1
ATOM 763 C C . ALA A 1 97 ? 4.615 -6.203 -28.915 1.00 82.00 97 ALA A C 1
ATOM 765 O O . ALA A 1 97 ? 5.240 -5.686 -29.838 1.00 82.00 97 ALA A O 1
ATOM 766 N N . GLU A 1 98 ? 4.452 -5.569 -27.744 1.00 83.75 98 GLU A N 1
ATOM 767 C CA . GLU A 1 98 ? 5.084 -4.274 -27.434 1.00 83.75 98 GLU A CA 1
ATOM 768 C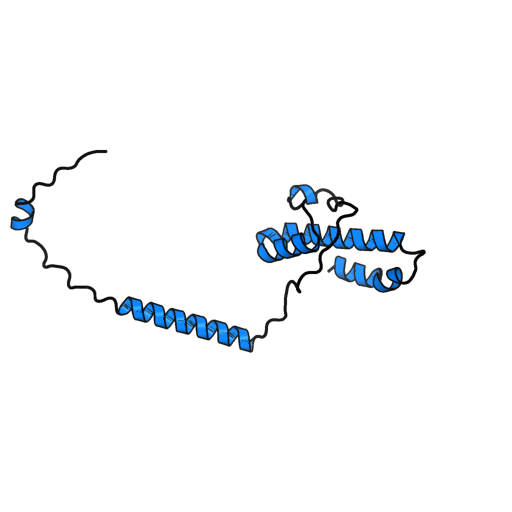 C . GLU A 1 98 ? 6.622 -4.360 -27.444 1.00 83.75 98 GLU A C 1
ATOM 770 O O . GLU A 1 98 ? 7.284 -3.457 -27.957 1.00 83.75 98 GLU A O 1
ATOM 775 N N . LEU A 1 99 ? 7.195 -5.434 -26.887 1.00 81.31 99 LEU A N 1
ATOM 776 C CA . LEU A 1 99 ? 8.645 -5.649 -26.837 1.00 81.31 99 LEU A CA 1
ATOM 777 C C . LEU A 1 99 ? 9.207 -5.898 -28.240 1.00 81.31 99 LEU A C 1
ATOM 779 O O . LEU A 1 99 ? 10.207 -5.287 -28.614 1.00 81.31 99 LEU A O 1
ATOM 783 N N . ASP A 1 100 ? 8.540 -6.733 -29.035 1.00 83.81 100 ASP A N 1
ATOM 784 C CA . ASP A 1 100 ? 8.928 -7.002 -30.417 1.00 83.81 100 ASP A CA 1
ATOM 785 C C . ASP A 1 100 ? 8.882 -5.718 -31.255 1.00 83.81 100 ASP A C 1
ATOM 787 O O . ASP A 1 100 ? 9.847 -5.416 -31.955 1.00 83.81 100 ASP A O 1
ATOM 791 N N . ALA A 1 101 ? 7.848 -4.885 -31.094 1.00 84.19 101 ALA A N 1
ATOM 792 C CA . ALA A 1 101 ? 7.762 -3.586 -31.762 1.00 84.19 101 ALA A CA 1
ATOM 793 C C . ALA A 1 101 ? 8.880 -2.614 -31.332 1.00 84.19 101 ALA A C 1
ATOM 795 O O . ALA A 1 101 ? 9.468 -1.934 -32.173 1.00 84.19 101 ALA A O 1
ATOM 796 N N . LEU A 1 102 ? 9.216 -2.558 -30.036 1.00 83.94 102 LEU A N 1
ATOM 797 C CA . LEU A 1 102 ? 10.341 -1.763 -29.521 1.00 83.94 102 LEU A CA 1
ATOM 798 C C . LEU A 1 102 ? 11.687 -2.256 -30.066 1.00 83.94 102 LEU A C 1
ATOM 800 O O . LEU A 1 102 ? 12.542 -1.448 -30.432 1.00 83.94 102 LEU A O 1
ATOM 804 N N . ARG A 1 103 ? 11.866 -3.577 -30.159 1.00 83.06 103 ARG A N 1
ATOM 805 C CA . ARG A 1 103 ? 13.065 -4.207 -30.716 1.00 83.06 103 ARG A CA 1
ATOM 806 C C . ARG A 1 103 ? 13.188 -3.928 -32.211 1.00 83.06 103 ARG A C 1
ATOM 808 O O . ARG A 1 103 ? 14.276 -3.601 -32.675 1.00 83.06 103 ARG A O 1
ATOM 815 N N . GLU A 1 104 ? 12.099 -4.025 -32.966 1.00 82.44 104 GLU A N 1
ATOM 816 C CA . GLU A 1 104 ? 12.077 -3.677 -34.388 1.00 82.44 104 GLU A CA 1
ATOM 817 C C . GLU A 1 104 ? 12.350 -2.186 -34.616 1.00 82.44 104 GLU A C 1
ATOM 819 O O . GLU A 1 104 ? 13.128 -1.844 -35.508 1.00 82.44 104 GLU A O 1
ATOM 824 N N . ALA A 1 105 ? 11.801 -1.305 -33.773 1.00 80.12 105 ALA A N 1
ATOM 825 C CA . ALA A 1 105 ? 12.087 0.128 -33.808 1.00 80.12 105 ALA A CA 1
ATOM 826 C C . ALA A 1 105 ? 13.571 0.425 -33.528 1.00 80.12 105 ALA A C 1
ATOM 828 O O . ALA A 1 105 ? 14.195 1.156 -34.295 1.00 80.12 105 ALA A O 1
ATOM 829 N N . GLN A 1 106 ? 14.168 -0.206 -32.509 1.00 78.00 106 GLN A N 1
ATOM 830 C CA . GLN A 1 106 ? 15.602 -0.079 -32.214 1.00 78.00 106 GLN A CA 1
ATOM 831 C C . GLN A 1 106 ? 16.489 -0.648 -33.328 1.00 78.00 106 GLN A C 1
ATOM 833 O O . GLN A 1 106 ? 17.515 -0.063 -33.667 1.00 78.00 106 GLN A O 1
ATOM 838 N N . LEU A 1 107 ? 16.104 -1.770 -33.941 1.00 76.94 107 LEU A N 1
ATOM 839 C CA . LEU A 1 107 ? 16.831 -2.337 -35.081 1.00 76.94 107 LEU A CA 1
ATOM 840 C C . LEU A 1 107 ? 16.732 -1.442 -36.325 1.00 76.94 107 LEU A C 1
ATOM 842 O O . LEU A 1 107 ? 17.697 -1.337 -37.082 1.00 76.94 107 LEU A O 1
ATOM 846 N N . ALA A 1 108 ? 15.592 -0.784 -36.542 1.00 73.56 108 ALA A N 1
ATOM 847 C CA . ALA A 1 108 ? 15.408 0.179 -37.623 1.00 73.56 108 ALA A CA 1
ATOM 848 C C . ALA A 1 108 ? 16.183 1.488 -37.384 1.00 73.56 108 ALA A C 1
ATOM 850 O O . ALA A 1 108 ? 16.679 2.082 -38.342 1.00 73.56 108 ALA A O 1
ATOM 851 N N . GLU A 1 109 ? 16.313 1.922 -36.131 1.00 71.31 109 GLU A N 1
ATOM 852 C CA . GLU A 1 109 ? 17.111 3.085 -35.732 1.00 71.31 109 GLU A CA 1
ATOM 853 C C . GLU A 1 109 ? 18.617 2.807 -35.870 1.00 71.31 109 GLU A C 1
ATOM 855 O O . GLU A 1 109 ? 19.318 3.565 -36.539 1.00 71.31 109 GLU A O 1
ATOM 860 N N . ASN A 1 110 ? 19.094 1.647 -35.408 1.00 64.69 110 ASN A N 1
ATOM 861 C CA . ASN A 1 110 ? 20.488 1.224 -35.593 1.00 64.69 110 ASN A CA 1
ATOM 862 C C . ASN A 1 110 ? 20.868 1.068 -37.079 1.00 64.69 110 ASN A C 1
ATOM 864 O O . ASN A 1 110 ? 21.960 1.456 -37.488 1.00 64.69 110 ASN A O 1
ATOM 868 N N . LYS A 1 111 ? 19.948 0.583 -37.927 1.00 60.44 111 LYS A N 1
ATOM 869 C CA . LYS A 1 111 ? 20.150 0.539 -39.390 1.00 60.44 111 LYS A CA 1
ATOM 870 C C . LYS A 1 111 ? 20.181 1.920 -40.053 1.00 60.44 111 LYS A C 1
ATOM 872 O O . LYS A 1 111 ? 20.718 2.052 -41.152 1.00 60.44 111 LYS A O 1
ATOM 877 N N . LYS A 1 112 ? 19.584 2.948 -39.439 1.00 54.50 112 LYS A N 1
ATOM 878 C CA . LYS A 1 112 ? 19.708 4.336 -39.913 1.00 54.50 112 LYS A CA 1
ATOM 879 C C . LYS A 1 112 ? 21.061 4.936 -39.535 1.00 54.50 112 LYS A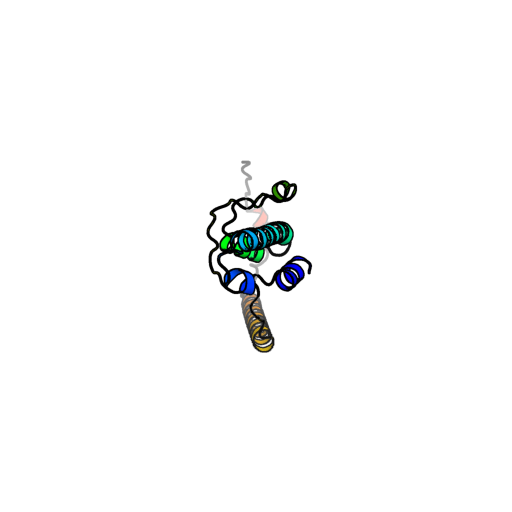 C 1
ATOM 881 O O . LYS A 1 112 ? 21.596 5.702 -40.331 1.00 54.50 112 LYS A O 1
ATOM 886 N N . ASP A 1 113 ? 21.635 4.545 -38.399 1.00 53.38 113 ASP A N 1
ATOM 887 C CA . ASP A 1 113 ? 22.978 4.976 -37.997 1.00 53.38 113 ASP A CA 1
ATOM 888 C C . ASP A 1 113 ? 24.101 4.323 -38.820 1.00 53.38 113 ASP A C 1
ATOM 890 O O . ASP A 1 113 ? 25.068 5.008 -39.150 1.00 53.38 113 ASP A O 1
ATOM 894 N N . GLU A 1 114 ? 23.939 3.078 -39.287 1.00 53.34 114 GLU A N 1
ATOM 895 C CA . GLU A 1 114 ? 24.847 2.471 -40.287 1.00 53.34 114 GLU A CA 1
ATOM 896 C C . GLU A 1 114 ? 24.815 3.184 -41.653 1.00 53.34 114 GLU A C 1
ATOM 898 O O . GLU A 1 114 ? 25.750 3.071 -42.443 1.00 53.34 114 GLU A O 1
ATOM 903 N N . LYS A 1 115 ? 23.743 3.933 -41.941 1.00 48.00 115 LYS A N 1
ATOM 904 C CA . LYS A 1 115 ? 23.557 4.693 -43.186 1.00 48.00 115 LYS A CA 1
ATOM 905 C C . LYS A 1 115 ? 24.029 6.143 -43.106 1.00 48.00 115 LYS A C 1
ATOM 907 O O . LYS A 1 115 ? 23.832 6.881 -44.073 1.00 48.00 115 LYS A O 1
ATOM 912 N N . ARG A 1 116 ? 24.636 6.575 -41.993 1.00 50.88 116 ARG A N 1
ATOM 913 C CA . ARG A 1 116 ? 25.372 7.843 -41.981 1.00 50.88 116 ARG A CA 1
ATOM 914 C C . ARG A 1 116 ? 26.530 7.686 -42.956 1.00 50.88 116 ARG A C 1
ATOM 916 O O . ARG A 1 116 ? 27.477 6.959 -42.674 1.00 50.88 116 ARG A O 1
ATOM 923 N N . GLU A 1 117 ? 26.422 8.327 -44.117 1.00 54.88 117 GLU A N 1
ATOM 924 C CA . GLU A 1 117 ? 27.526 8.444 -45.061 1.00 54.88 117 GLU A CA 1
ATOM 925 C C . GLU A 1 117 ? 28.729 9.002 -44.299 1.00 54.88 117 GLU A C 1
ATOM 927 O O . GLU A 1 117 ? 28.763 10.174 -43.923 1.00 54.88 117 GLU A O 1
ATOM 932 N N . ILE A 1 118 ? 29.709 8.141 -44.028 1.00 53.78 118 ILE A N 1
ATOM 933 C CA . ILE A 1 118 ? 31.041 8.579 -43.643 1.00 53.78 118 ILE A CA 1
ATOM 934 C C . ILE A 1 118 ? 31.538 9.319 -44.880 1.00 53.78 118 ILE A C 1
ATOM 936 O O . ILE A 1 118 ? 31.963 8.692 -45.850 1.00 53.78 118 ILE A O 1
ATOM 940 N N . THR A 1 119 ? 31.411 10.648 -44.898 1.00 60.03 119 THR A N 1
ATOM 941 C CA . THR A 1 119 ? 32.081 11.460 -45.913 1.00 60.03 119 THR A CA 1
ATOM 942 C C . THR A 1 119 ? 33.541 11.021 -45.924 1.00 60.03 119 THR A C 1
ATOM 944 O O . THR A 1 119 ? 34.112 10.933 -44.829 1.00 60.03 119 THR A O 1
ATOM 947 N N . PRO A 1 120 ? 34.127 10.701 -47.092 1.00 65.19 120 PRO A N 1
ATOM 948 C CA . PRO A 1 120 ? 35.487 10.191 -47.154 1.00 65.19 120 PRO A CA 1
ATOM 949 C C . PRO A 1 120 ? 36.390 11.105 -46.332 1.00 65.19 120 PRO A C 1
ATOM 951 O O . PRO A 1 120 ? 36.328 12.332 -46.465 1.00 65.19 120 PRO A O 1
ATOM 954 N N . ILE A 1 121 ? 37.155 10.497 -45.421 1.00 64.62 121 ILE A N 1
ATOM 955 C CA . ILE A 1 121 ? 38.174 11.196 -44.640 1.00 64.62 121 ILE A CA 1
ATOM 956 C C . ILE A 1 121 ? 39.003 11.979 -45.660 1.00 64.62 121 ILE A C 1
ATOM 958 O O . ILE A 1 121 ? 39.457 11.397 -46.647 1.00 64.62 121 ILE A O 1
ATOM 962 N N . LYS A 1 122 ? 39.098 13.307 -45.487 1.00 65.19 122 LYS A N 1
ATOM 963 C CA . LYS A 1 122 ? 39.913 14.154 -46.371 1.00 65.19 122 LYS A CA 1
ATOM 964 C C . LYS A 1 122 ? 41.302 13.530 -46.480 1.00 65.19 122 LYS A C 1
ATOM 966 O O . LYS A 1 122 ? 41.791 13.011 -45.480 1.00 65.19 122 LYS A O 1
ATOM 971 N N . GLU A 1 123 ? 41.896 13.577 -47.671 1.00 73.75 123 GLU A N 1
ATOM 972 C CA . GLU A 1 123 ? 43.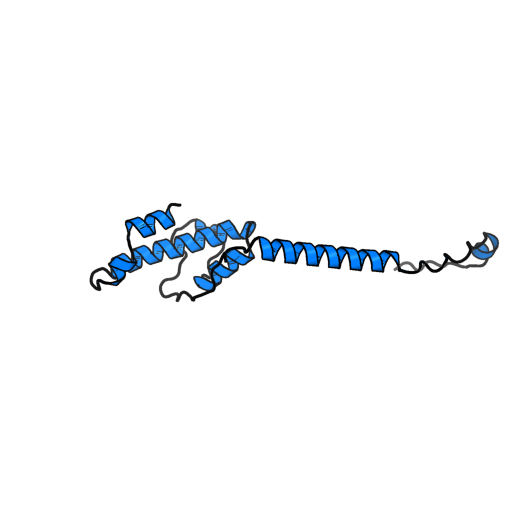233 13.027 -47.904 1.00 73.75 123 GLU A CA 1
ATOM 973 C C . GLU A 1 123 ? 44.198 13.478 -46.801 1.00 73.75 123 GLU A C 1
ATOM 975 O O . GLU A 1 123 ? 44.168 14.636 -46.369 1.00 73.75 123 GLU A O 1
ATOM 980 N N . GLU A 1 124 ? 44.986 12.527 -46.298 1.00 74.75 124 GLU A N 1
ATOM 981 C CA . GLU A 1 124 ? 45.965 12.786 -45.248 1.00 74.75 124 GLU A CA 1
ATOM 982 C C . GLU A 1 124 ? 46.909 13.896 -45.718 1.00 74.75 124 GLU A C 1
ATOM 984 O O . GLU A 1 124 ? 47.447 13.842 -46.824 1.00 74.75 124 GLU A O 1
ATOM 989 N N . ILE A 1 125 ? 47.086 14.929 -44.892 1.00 78.75 125 ILE A N 1
ATOM 990 C CA . ILE A 1 125 ? 48.029 16.000 -45.215 1.00 78.75 125 ILE A CA 1
ATOM 991 C C . ILE A 1 125 ? 49.449 15.436 -45.185 1.00 78.75 125 ILE A C 1
ATOM 993 O O . ILE A 1 125 ? 49.794 14.645 -44.303 1.00 78.75 125 ILE A O 1
ATOM 997 N N . THR A 1 126 ? 50.287 15.848 -46.132 1.00 77.50 126 THR A N 1
ATOM 998 C CA . THR A 1 126 ? 51.701 15.482 -46.094 1.00 77.50 126 THR A CA 1
ATOM 999 C C . THR A 1 126 ? 52.435 16.326 -45.051 1.00 77.50 126 THR A C 1
ATOM 1001 O O . THR A 1 126 ? 51.950 17.361 -44.580 1.00 77.50 126 THR A O 1
ATOM 1004 N N . ILE A 1 127 ? 53.626 15.877 -44.659 1.00 76.00 127 ILE A N 1
ATOM 1005 C CA . ILE A 1 127 ? 54.452 16.552 -43.649 1.00 76.00 127 ILE A CA 1
ATOM 1006 C C . ILE A 1 127 ? 54.798 17.993 -44.062 1.00 76.00 127 ILE A C 1
ATOM 1008 O O . ILE A 1 127 ? 54.834 18.877 -43.208 1.00 76.00 127 ILE A O 1
ATOM 1012 N N . GLU A 1 128 ? 54.956 18.258 -45.360 1.00 78.75 128 GLU A N 1
ATOM 1013 C CA . GLU A 1 128 ? 55.243 19.593 -45.902 1.00 78.75 128 GLU A CA 1
ATOM 1014 C C . GLU A 1 128 ? 54.065 20.564 -45.744 1.00 78.75 128 GLU A C 1
ATOM 1016 O O . GLU A 1 128 ? 54.262 21.777 -45.645 1.00 78.75 128 GLU A O 1
ATOM 1021 N N . ASP A 1 129 ? 52.833 20.054 -45.728 1.00 79.62 129 ASP A N 1
ATOM 1022 C CA . ASP A 1 129 ? 51.642 20.870 -45.502 1.00 79.62 129 ASP A CA 1
ATOM 1023 C C . ASP A 1 129 ? 51.399 21.123 -44.013 1.00 79.62 129 ASP A C 1
ATOM 1025 O O . ASP A 1 129 ? 50.910 22.194 -43.654 1.00 79.62 129 ASP A O 1
ATOM 1029 N N . PHE A 1 130 ? 51.817 20.200 -43.141 1.00 78.19 130 PHE A N 1
ATOM 1030 C CA . PHE A 1 130 ? 51.833 20.421 -41.694 1.00 78.19 130 PHE A CA 1
ATOM 1031 C C . PHE A 1 130 ? 52.856 21.493 -41.280 1.00 78.19 130 PHE A C 1
ATOM 1033 O O . PHE A 1 130 ? 52.542 22.346 -40.453 1.00 78.19 130 PHE A O 1
ATOM 1040 N N . GLU A 1 131 ? 54.050 21.506 -41.886 1.00 80.12 131 GLU A N 1
ATOM 1041 C CA . GLU A 1 131 ? 55.120 22.472 -41.573 1.00 80.12 131 GLU A CA 1
ATOM 1042 C C . GLU A 1 131 ? 54.722 23.934 -41.849 1.00 80.12 131 GLU A C 1
ATOM 1044 O O . GLU A 1 131 ? 55.202 24.855 -41.188 1.00 80.12 131 GLU A O 1
ATOM 1049 N N . LYS A 1 132 ? 53.793 24.168 -42.784 1.00 81.81 132 LYS A N 1
ATOM 1050 C CA . LYS A 1 132 ? 53.291 25.514 -43.113 1.00 81.81 132 LYS A CA 1
ATOM 1051 C C . LYS A 1 132 ? 52.329 26.085 -42.063 1.00 81.81 132 LYS A C 1
ATOM 1053 O O . LYS A 1 132 ? 51.964 27.258 -42.161 1.00 81.81 132 LYS A O 1
ATOM 1058 N N . ILE A 1 133 ? 51.878 25.287 -41.093 1.00 81.44 133 ILE A N 1
ATOM 1059 C CA . ILE A 1 133 ? 50.865 25.688 -40.109 1.00 81.44 133 ILE A CA 1
ATOM 1060 C C . ILE A 1 133 ? 51.546 26.151 -38.809 1.00 81.44 133 ILE A C 1
ATOM 1062 O O . ILE A 1 133 ? 52.180 25.365 -38.113 1.00 81.44 133 ILE A O 1
ATOM 1066 N N . ASP A 1 134 ? 51.358 27.422 -38.432 1.00 77.81 134 ASP A N 1
ATOM 1067 C CA . ASP A 1 134 ? 51.821 27.978 -37.146 1.00 77.81 134 ASP A CA 1
ATOM 1068 C C . ASP A 1 134 ? 50.732 27.814 -36.067 1.00 77.81 134 ASP A C 1
ATOM 1070 O O . ASP A 1 134 ? 49.804 28.623 -35.954 1.00 77.81 134 ASP A O 1
ATOM 1074 N N . LEU A 1 135 ? 50.815 26.732 -35.286 1.00 82.00 135 LEU A N 1
ATOM 1075 C CA . LEU A 1 135 ? 49.918 26.474 -34.157 1.00 82.00 135 LEU A CA 1
ATOM 1076 C C . LEU A 1 135 ? 50.467 27.113 -32.877 1.00 82.00 135 LEU A C 1
ATOM 1078 O O . LEU A 1 135 ? 51.433 26.632 -32.285 1.00 82.00 135 LEU A O 1
ATOM 1082 N N . ARG A 1 136 ? 49.795 28.161 -32.388 1.00 81.94 136 ARG A N 1
ATOM 1083 C CA . ARG A 1 136 ? 50.112 28.795 -31.099 1.00 81.94 136 ARG A CA 1
ATOM 1084 C C . ARG A 1 136 ? 49.089 28.413 -30.044 1.00 81.94 136 ARG A C 1
ATOM 1086 O O . ARG A 1 136 ? 47.890 28.613 -30.222 1.00 81.94 136 ARG A O 1
ATOM 1093 N N . VAL A 1 137 ? 49.573 27.890 -28.923 1.00 70.75 137 VAL A N 1
ATOM 1094 C CA . VAL A 1 137 ? 48.727 27.485 -27.798 1.00 70.75 137 VAL A CA 1
ATOM 1095 C C . VAL A 1 137 ? 48.517 28.683 -26.874 1.00 70.75 137 VAL A C 1
ATOM 1097 O O . VAL A 1 137 ? 49.483 29.245 -26.359 1.00 70.75 137 VAL A O 1
ATOM 1100 N N . VAL A 1 138 ? 47.263 29.070 -26.634 1.00 55.53 138 VAL A N 1
ATOM 1101 C CA . VAL A 1 138 ? 46.911 29.982 -25.536 1.00 55.53 138 VAL A CA 1
ATOM 1102 C C . VAL A 1 138 ? 46.559 29.138 -24.320 1.00 55.53 138 VAL A C 1
ATOM 1104 O O . VAL A 1 138 ? 45.694 28.268 -24.386 1.00 55.53 138 VAL A O 1
ATOM 1107 N N . LYS A 1 139 ? 47.250 29.390 -23.208 1.00 60.34 139 LYS A N 1
ATOM 1108 C CA . LYS A 1 139 ? 46.934 28.788 -21.915 1.00 60.34 139 LYS A CA 1
ATOM 1109 C C . LYS A 1 139 ? 45.824 29.613 -21.260 1.00 60.34 139 LYS A C 1
ATOM 1111 O O . LYS A 1 139 ? 46.014 30.812 -21.063 1.00 60.34 139 LYS A O 1
ATOM 1116 N N . VAL A 1 140 ? 44.694 28.972 -20.970 1.00 51.44 140 VAL A N 1
ATOM 1117 C CA . VAL A 1 140 ? 43.649 29.492 -20.072 1.00 51.44 140 VAL A CA 1
ATOM 1118 C C . VAL A 1 140 ? 43.945 29.002 -18.663 1.00 51.44 140 VAL A C 1
ATOM 1120 O O . VAL A 1 140 ? 44.324 27.813 -18.537 1.00 51.44 140 VAL A O 1
#

pLDDT: mean 85.83, std 12.44, range [48.0, 96.69]

Sequence (140 aa):
GRANKYIDETTPWILAKDEEKKERLGTVLYNLVESLRFASVLLSAFLPDTSKKINEQINTTNISFESLSSFNGTVVGTKVQKGEALFPRIDVDKKLAELDALREAQLAENKKDEKREITPIKEEITIEDFEKIDLRVVKV

Secondary structure (DSSP, 8-state):
-HHHHHHHHH-HHHHTT-GGGHHHHHHHHHHHHHHHHHHHHHHTTT-HHHHHHHHHHHT-----SGGGGSS--SPTTPPP-----SSPPP-HHHHHHHHHHHHHHHHHHHHHHTTS--PPPPPPPPHHHHHT----PPP-